Protein AF-A0A496THS2-F1 (afdb_monomer)

Sequence (72 aa):
MKILHIAPFNIAGIPLTFVKAEKKLGFHSRLITLGKEKQNREKDICLNLPFIYTENVKKILFMNRVYQDGKE

Solvent-accessible surface area (backbone atoms only — not comparable to full-atom values): 4347 Å² total; per-residue (Å²): 109,81,46,78,48,76,38,66,44,58,64,95,46,52,66,55,50,52,33,53,53,40,41,76,74,72,33,52,47,46,45,41,19,41,30,79,59,94,64,94,65,92,79,80,42,68,71,57,45,76,66,62,74,36,70,72,48,41,50,56,63,51,54,60,44,56,66,60,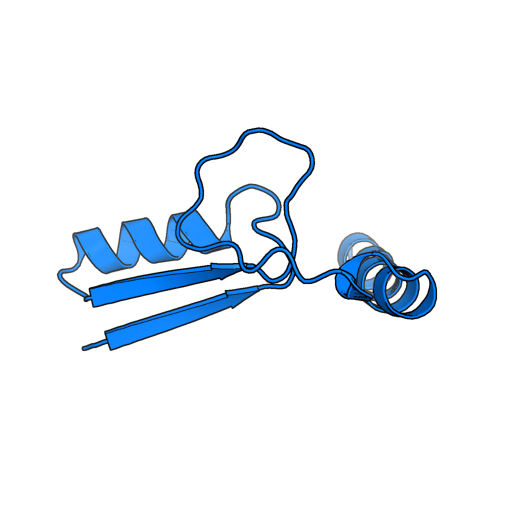70,69,72,120

pLDDT: mean 82.5, std 16.05, range [39.38, 97.94]

Radius of gyration: 13.73 Å; Cα contact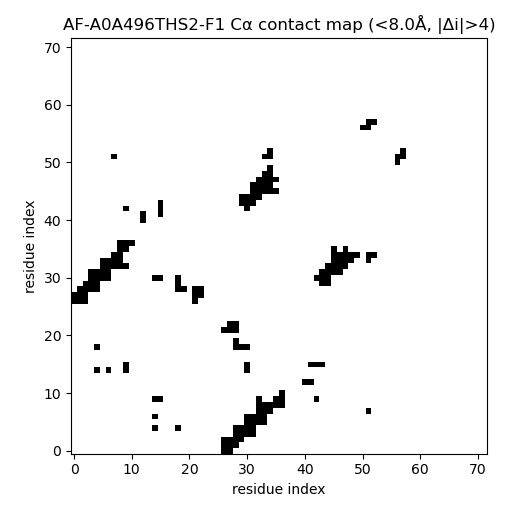s (8 Å, |Δi|>4): 91; chains: 1; bounding box: 28×31×36 Å

Mean predicted aligned error: 6.89 Å

Nearest PDB structures (foldseek):
  4o24-assembly1_A  TM=6.663E-01  e=1.703E+00  Thermotoga maritima MSB8
  2q8u-assembly3_A  TM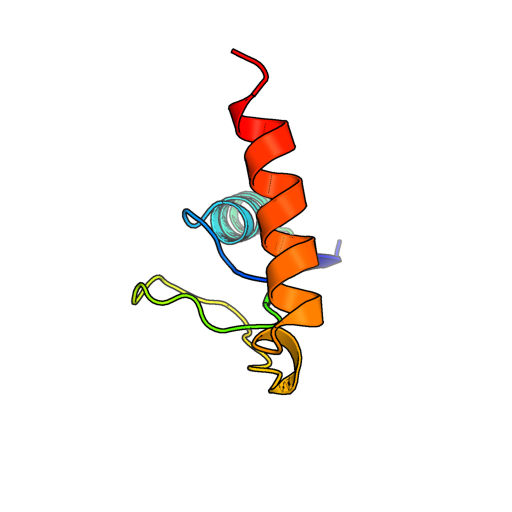=6.652E-01  e=5.002E+00  Thermotoga maritima MSB8
  7e3r-assembly1_A-2  TM=3.688E-01  e=2.230E+00  Vibrio vulnificus
  4gx0-assembly2_D  TM=4.478E-01  e=9.167E+00  Geobacter sulfurreducens PCA
  4u9u-assembly1_A  TM=2.731E-01  e=2.085E+00  Vibrio cholerae

Foldseek 3Di:
DEEEAEEQECPPVVSVVVQVVCVVVVYRYFYEHADYDPDPDDHGHYPRHVCCPPPVNVCVVVVVVCVVVVPD

Structure (mmCIF, N/CA/C/O backbone):
data_AF-A0A496THS2-F1
#
_entry.id   AF-A0A496THS2-F1
#
loop_
_atom_site.group_PDB
_atom_site.id
_atom_site.type_symbol
_atom_site.label_atom_id
_atom_site.label_alt_id
_atom_site.label_comp_id
_atom_site.label_asym_id
_atom_site.label_entity_id
_atom_site.label_seq_id
_atom_site.pdbx_PDB_ins_code
_atom_site.Cartn_x
_atom_site.Cartn_y
_atom_site.Cartn_z
_atom_site.occupancy
_atom_site.B_iso_or_equiv
_atom_site.auth_seq_id
_atom_site.auth_comp_id
_atom_site.auth_asym_id
_atom_site.auth_atom_id
_atom_site.pdbx_PDB_model_num
ATOM 1 N N . MET A 1 1 ? -16.356 1.003 11.756 1.00 91.69 1 MET A N 1
ATOM 2 C CA . MET A 1 1 ? -16.388 0.648 10.316 1.00 91.69 1 MET A CA 1
ATOM 3 C C . MET A 1 1 ? -15.006 0.176 9.873 1.00 91.69 1 MET A C 1
ATOM 5 O O . MET A 1 1 ? -14.025 0.632 10.458 1.00 91.69 1 MET A O 1
ATOM 9 N N . LYS A 1 2 ? -14.925 -0.742 8.898 1.00 97.00 2 LYS A N 1
ATOM 10 C CA . LYS A 1 2 ? -13.663 -1.233 8.318 1.00 97.00 2 LYS A CA 1
ATOM 11 C C . LYS A 1 2 ? -13.555 -0.766 6.865 1.00 97.00 2 LYS A C 1
ATOM 13 O O . LYS A 1 2 ? -14.521 -0.928 6.128 1.00 97.00 2 LYS A O 1
ATOM 18 N N . ILE A 1 3 ? -12.414 -0.198 6.485 1.00 97.50 3 ILE A N 1
ATOM 19 C CA . ILE A 1 3 ? -12.149 0.351 5.149 1.00 97.50 3 ILE A CA 1
ATOM 20 C C . ILE A 1 3 ? -10.882 -0.308 4.598 1.00 97.50 3 ILE A C 1
ATOM 22 O O . ILE A 1 3 ? -9.879 -0.428 5.305 1.00 97.50 3 ILE A O 1
ATOM 26 N N . LEU A 1 4 ? -10.933 -0.754 3.345 1.00 97.06 4 LEU A N 1
ATOM 27 C CA . LEU A 1 4 ? -9.791 -1.334 2.650 1.00 97.06 4 LEU A CA 1
ATOM 28 C C . LEU A 1 4 ? -9.593 -0.624 1.314 1.00 97.06 4 LEU A C 1
ATOM 30 O O . LEU A 1 4 ? -10.408 -0.758 0.405 1.00 97.06 4 LEU A O 1
ATOM 34 N N . HIS A 1 5 ? -8.484 0.096 1.201 1.00 94.94 5 HIS A N 1
ATOM 35 C CA . HIS A 1 5 ? -8.027 0.691 -0.048 1.00 94.94 5 HIS A CA 1
ATOM 36 C C . HIS A 1 5 ? -7.212 -0.335 -0.829 1.00 94.94 5 HIS A C 1
ATOM 38 O O . HIS A 1 5 ? -6.325 -0.986 -0.271 1.00 94.94 5 HIS A O 1
ATOM 44 N N . ILE A 1 6 ? -7.482 -0.461 -2.126 1.00 93.94 6 ILE A N 1
ATOM 45 C CA . ILE A 1 6 ? -6.719 -1.319 -3.035 1.00 93.94 6 ILE A CA 1
ATOM 46 C C . ILE A 1 6 ? -6.219 -0.451 -4.181 1.00 93.94 6 ILE A C 1
ATOM 48 O O . ILE A 1 6 ? -7.010 0.188 -4.871 1.00 93.94 6 ILE A O 1
ATOM 52 N N . ALA A 1 7 ? -4.904 -0.430 -4.386 1.00 91.12 7 ALA A N 1
ATOM 53 C CA . ALA A 1 7 ? -4.283 0.340 -5.456 1.00 91.12 7 ALA A CA 1
ATOM 54 C C . ALA A 1 7 ? -3.190 -0.473 -6.164 1.00 91.12 7 ALA A C 1
ATOM 56 O O . ALA A 1 7 ? -2.509 -1.280 -5.531 1.00 91.12 7 ALA A O 1
ATOM 57 N N . PRO A 1 8 ? -2.931 -0.246 -7.463 1.00 89.69 8 PRO A N 1
ATOM 58 C CA . PRO A 1 8 ? -1.777 -0.845 -8.130 1.00 89.69 8 PRO A CA 1
ATOM 59 C C . PRO A 1 8 ? -0.457 -0.475 -7.435 1.00 89.69 8 PRO A C 1
ATOM 61 O O . PRO A 1 8 ? 0.378 -1.341 -7.187 1.00 89.69 8 PRO A O 1
ATOM 64 N N . PHE A 1 9 ? -0.306 0.796 -7.047 1.00 87.69 9 PHE A N 1
ATOM 65 C CA . PHE A 1 9 ? 0.868 1.354 -6.369 1.00 87.69 9 PHE A CA 1
ATOM 66 C C . PHE A 1 9 ? 0.444 2.514 -5.444 1.00 87.69 9 PHE A C 1
ATOM 68 O O . PHE A 1 9 ? -0.579 3.149 -5.694 1.00 87.69 9 PHE A O 1
ATOM 75 N N . ASN A 1 10 ? 1.245 2.855 -4.425 1.00 84.38 10 ASN A N 1
ATOM 76 C CA . ASN A 1 10 ? 1.010 4.018 -3.544 1.00 84.38 10 ASN A CA 1
ATOM 77 C C . ASN A 1 10 ? 1.532 5.337 -4.162 1.00 84.38 10 ASN A C 1
ATOM 79 O O . ASN A 1 10 ? 2.297 6.089 -3.561 1.00 84.38 10 ASN A O 1
ATOM 83 N N . ILE A 1 11 ? 1.138 5.620 -5.406 1.00 79.00 11 ILE A N 1
ATOM 84 C CA . ILE A 1 11 ? 1.680 6.748 -6.180 1.00 79.00 11 ILE A CA 1
ATOM 85 C C . ILE A 1 11 ? 1.438 8.069 -5.441 1.00 79.00 11 ILE A C 1
ATOM 87 O O . ILE A 1 11 ? 0.334 8.337 -4.970 1.00 79.00 11 ILE A O 1
ATOM 91 N N . ALA A 1 12 ? 2.495 8.881 -5.333 1.00 79.88 12 ALA A N 1
ATOM 92 C CA . ALA A 1 12 ? 2.494 10.168 -4.633 1.00 79.88 12 ALA A CA 1
ATOM 93 C C . ALA A 1 12 ? 2.081 10.094 -3.146 1.00 79.88 12 ALA A C 1
ATOM 95 O O . ALA A 1 12 ? 1.875 11.125 -2.516 1.00 79.88 12 ALA A O 1
ATOM 96 N N . GLY A 1 13 ? 1.979 8.893 -2.563 1.00 81.44 13 GLY 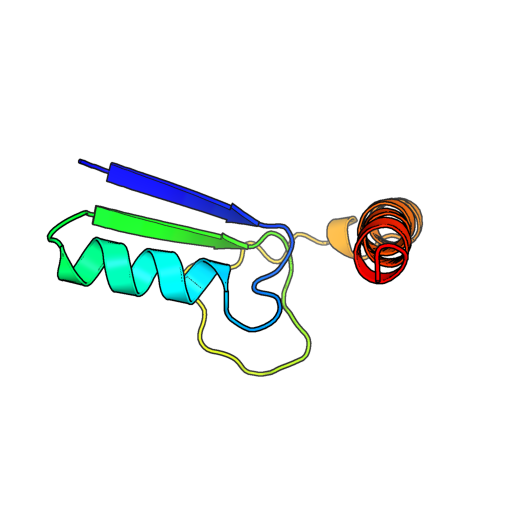A N 1
ATOM 97 C CA . GLY A 1 13 ? 1.512 8.693 -1.191 1.00 81.44 13 GLY A CA 1
ATOM 98 C C . GLY A 1 13 ? 0.014 8.947 -0.979 1.00 81.44 13 GLY A C 1
ATOM 99 O O . GLY A 1 13 ? -0.431 8.927 0.167 1.00 81.44 13 GLY A O 1
ATOM 100 N N . ILE A 1 14 ? -0.766 9.183 -2.042 1.00 85.38 14 ILE A N 1
ATOM 101 C CA . ILE A 1 14 ? -2.175 9.598 -1.943 1.00 85.38 14 ILE A CA 1
ATOM 102 C C . ILE A 1 14 ? -3.044 8.529 -1.253 1.00 85.38 14 ILE A C 1
ATOM 104 O O . ILE A 1 14 ? -3.695 8.868 -0.263 1.00 85.38 14 ILE A O 1
ATOM 108 N N . PRO A 1 15 ? -3.037 7.245 -1.678 1.00 88.56 15 PRO A N 1
ATOM 109 C CA . PRO A 1 15 ? -3.819 6.206 -1.002 1.00 88.56 15 PRO A CA 1
ATOM 110 C C . PRO A 1 15 ? -3.519 6.100 0.498 1.00 88.56 15 PRO A C 1
ATOM 112 O O . PRO A 1 15 ? -4.424 5.937 1.315 1.00 88.56 15 PRO A O 1
ATOM 115 N N . LEU A 1 16 ? -2.250 6.242 0.887 1.00 90.75 16 LEU A N 1
ATOM 116 C CA . LEU A 1 16 ? -1.862 6.182 2.294 1.00 90.75 16 LEU A CA 1
ATOM 117 C C . LEU A 1 16 ? -2.340 7.405 3.093 1.00 90.75 16 LEU A C 1
ATOM 119 O O . LEU A 1 16 ? -2.657 7.275 4.277 1.00 90.75 16 LEU A O 1
ATOM 123 N N . THR A 1 17 ? -2.426 8.582 2.470 1.00 93.50 17 THR A N 1
ATOM 124 C CA . THR A 1 17 ? -2.985 9.786 3.103 1.00 93.50 17 THR A CA 1
ATOM 125 C C . THR A 1 17 ? -4.440 9.572 3.519 1.00 93.50 17 THR A C 1
ATOM 127 O O . THR A 1 17 ? -4.795 9.921 4.647 1.00 93.50 17 THR A O 1
ATOM 130 N N . PHE A 1 18 ? -5.256 8.924 2.680 1.00 94.00 18 PHE A N 1
ATOM 131 C CA . PHE A 1 18 ? -6.634 8.570 3.040 1.00 94.00 18 PHE A CA 1
ATOM 132 C C . PHE A 1 18 ? -6.686 7.615 4.230 1.00 94.00 18 PHE A C 1
ATOM 134 O O . PHE A 1 18 ? -7.370 7.906 5.209 1.00 94.00 18 PHE A O 1
ATOM 141 N N . VAL A 1 19 ? -5.875 6.551 4.218 1.00 95.62 19 VAL A N 1
ATOM 142 C CA . VAL A 1 19 ? -5.783 5.619 5.355 1.00 95.62 19 VAL A CA 1
ATOM 143 C C . VAL A 1 19 ? -5.454 6.351 6.655 1.00 95.62 19 VAL A C 1
ATOM 145 O O . VAL A 1 19 ? -6.056 6.086 7.696 1.00 95.62 19 VAL A O 1
ATOM 148 N N . LYS A 1 20 ? -4.497 7.284 6.622 1.00 95.88 20 LYS A N 1
ATOM 149 C CA . LYS A 1 20 ? -4.113 8.071 7.801 1.00 95.88 20 LYS A CA 1
ATOM 150 C C . LYS A 1 20 ? -5.246 8.979 8.276 1.00 95.88 20 LYS A C 1
ATOM 152 O O . LYS A 1 20 ? -5.477 9.056 9.480 1.00 95.88 20 LYS A O 1
ATOM 157 N N . ALA A 1 21 ? -5.939 9.655 7.361 1.00 96.50 21 ALA A N 1
ATOM 158 C CA . ALA A 1 21 ? -7.075 10.509 7.695 1.00 96.50 21 ALA A CA 1
ATOM 159 C C . ALA A 1 21 ? -8.219 9.698 8.325 1.00 96.50 21 ALA A C 1
ATOM 161 O O . ALA A 1 21 ? -8.725 10.056 9.383 1.00 96.50 21 ALA A O 1
ATOM 162 N N . GLU A 1 22 ? -8.559 8.552 7.743 1.00 97.38 22 GLU A N 1
ATOM 163 C CA . GLU A 1 22 ? -9.605 7.661 8.248 1.00 97.38 22 GLU A CA 1
ATOM 164 C C . GLU A 1 22 ? -9.261 7.089 9.629 1.00 97.38 22 GLU A C 1
ATOM 166 O O . GLU A 1 22 ? -10.113 7.061 10.517 1.00 97.38 22 GLU A O 1
ATOM 171 N N . LYS A 1 23 ? -7.997 6.698 9.853 1.00 96.75 23 LYS A N 1
ATOM 172 C CA . LYS A 1 23 ? -7.520 6.266 11.177 1.00 96.75 23 LYS A CA 1
ATOM 173 C C . LYS A 1 23 ? -7.666 7.370 12.226 1.00 96.75 23 LYS A C 1
ATOM 175 O O . LYS A 1 23 ? -8.090 7.080 13.340 1.00 96.75 23 LYS A O 1
ATOM 180 N N . LYS A 1 24 ? -7.367 8.631 11.878 1.00 97.75 24 LYS A N 1
ATOM 181 C CA . LYS A 1 24 ? -7.564 9.786 12.778 1.00 97.75 24 LYS A CA 1
ATOM 182 C C . LYS A 1 24 ? -9.035 10.004 13.148 1.00 97.75 24 LYS A C 1
ATOM 184 O O . LYS A 1 24 ? -9.307 10.502 14.232 1.00 97.75 24 LYS A O 1
ATOM 189 N N . LEU A 1 25 ? -9.965 9.601 12.284 1.00 97.44 25 LEU A N 1
ATOM 190 C CA . LEU A 1 25 ? -11.410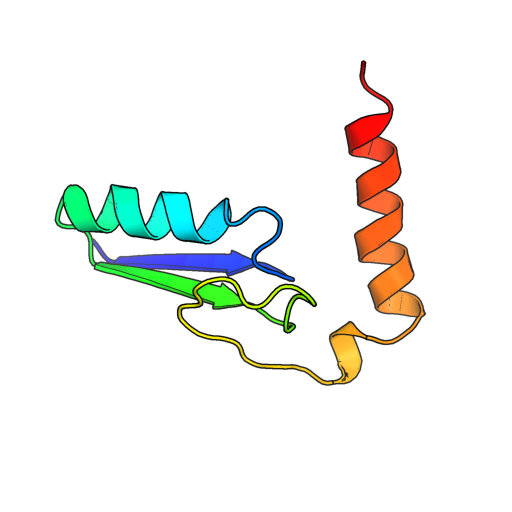 9.645 12.536 1.00 97.44 25 LEU A CA 1
ATOM 191 C C . LEU A 1 25 ? -11.934 8.421 13.315 1.00 97.44 25 LEU A C 1
ATOM 193 O O . LEU A 1 25 ? -13.137 8.296 13.522 1.00 97.44 25 LEU A O 1
ATOM 197 N N . GLY A 1 26 ? -11.057 7.507 13.745 1.00 97.69 26 GLY A N 1
ATOM 198 C CA . GLY A 1 26 ? -11.433 6.311 14.505 1.00 97.69 26 GLY A CA 1
ATOM 199 C C . GLY A 1 26 ? -11.853 5.115 13.645 1.00 97.69 26 GLY A C 1
ATOM 200 O O . GLY A 1 26 ? -12.362 4.123 14.173 1.00 97.69 26 GLY A O 1
ATOM 201 N N . PHE A 1 27 ? -11.642 5.160 12.326 1.00 97.94 27 PHE A N 1
ATOM 202 C CA . PHE A 1 27 ? -11.925 4.024 11.451 1.00 97.94 27 PHE A CA 1
ATOM 203 C C . PHE A 1 27 ? -10.767 3.025 11.411 1.00 97.94 27 PHE A C 1
ATOM 205 O O . PHE A 1 27 ? -9.588 3.383 11.411 1.00 97.94 27 PHE A O 1
ATOM 212 N N . HIS A 1 28 ? -11.104 1.739 11.290 1.00 97.56 28 HIS A N 1
ATOM 213 C CA . HIS A 1 28 ? -10.114 0.717 10.976 1.00 97.56 28 HIS A CA 1
ATOM 214 C C . HIS A 1 28 ? -9.868 0.716 9.464 1.00 97.56 28 HIS A C 1
ATOM 216 O O . HIS A 1 28 ? -10.648 0.128 8.716 1.00 97.56 28 HIS A O 1
ATOM 222 N N . SER A 1 29 ? -8.810 1.397 9.025 1.00 97.69 29 SER A N 1
ATOM 223 C CA . SER A 1 29 ? -8.461 1.533 7.607 1.00 97.69 29 SER A CA 1
ATOM 224 C C . SER A 1 29 ? -7.123 0.879 7.270 1.00 97.69 29 SER A C 1
ATOM 226 O O . SER A 1 29 ? -6.169 0.986 8.049 1.00 97.69 29 SER A O 1
ATOM 228 N N . ARG A 1 30 ? -7.048 0.202 6.119 1.00 96.88 30 ARG A N 1
ATOM 229 C CA . ARG A 1 30 ? -5.829 -0.419 5.577 1.00 96.88 30 ARG A CA 1
ATOM 230 C C . ARG A 1 30 ? -5.667 -0.129 4.087 1.00 96.88 30 ARG A C 1
ATOM 232 O O . ARG A 1 30 ? -6.656 0.056 3.383 1.00 96.88 30 ARG A O 1
ATOM 239 N N . LEU A 1 31 ? -4.427 -0.159 3.606 1.00 95.94 31 LEU A N 1
ATOM 240 C CA . LEU A 1 31 ? -4.084 -0.103 2.181 1.00 95.94 31 LEU A CA 1
ATOM 241 C C . LEU A 1 31 ? -3.341 -1.369 1.746 1.00 95.94 31 LEU A C 1
ATOM 243 O O . LEU A 1 31 ? -2.336 -1.741 2.350 1.00 95.94 31 LEU A O 1
ATOM 247 N N . ILE A 1 32 ? -3.800 -1.971 0.650 1.00 95.62 32 ILE A N 1
ATOM 248 C CA . ILE A 1 32 ? -3.087 -3.010 -0.093 1.00 95.62 32 ILE A CA 1
ATOM 249 C C . ILE A 1 32 ? -2.620 -2.440 -1.434 1.00 95.62 32 ILE A C 1
ATOM 251 O O . ILE A 1 32 ? -3.430 -1.981 -2.242 1.00 95.62 32 ILE A O 1
ATOM 255 N N . THR A 1 33 ? -1.314 -2.518 -1.697 1.00 93.31 33 THR A N 1
ATOM 256 C CA . THR A 1 33 ? -0.740 -2.248 -3.018 1.00 93.31 33 THR A CA 1
ATOM 257 C C . THR A 1 33 ? -0.348 -3.525 -3.746 1.00 93.31 33 THR A C 1
ATOM 259 O O . THR A 1 33 ? 0.221 -4.444 -3.151 1.00 93.31 33 THR A O 1
ATOM 262 N N . LEU A 1 34 ? -0.611 -3.583 -5.053 1.00 92.50 34 LEU A N 1
ATOM 263 C CA . LEU A 1 34 ? -0.266 -4.748 -5.878 1.00 92.50 34 LEU A CA 1
ATOM 264 C C . LEU A 1 34 ? 1.233 -4.808 -6.181 1.00 92.50 34 LEU A C 1
ATOM 266 O O . LEU A 1 34 ? 1.825 -5.882 -6.158 1.00 92.50 34 LEU A O 1
ATOM 270 N N . GLY A 1 35 ? 1.854 -3.658 -6.426 1.00 88.62 35 GLY A N 1
ATOM 271 C CA . GLY A 1 35 ? 3.277 -3.530 -6.702 1.00 88.62 35 GLY A CA 1
ATOM 272 C C . GLY A 1 35 ? 3.990 -2.582 -5.745 1.00 88.62 35 GLY A C 1
ATOM 273 O O . GLY A 1 35 ? 3.388 -1.784 -5.020 1.00 88.62 35 GLY A O 1
ATOM 274 N N . LYS A 1 36 ? 5.318 -2.669 -5.765 1.00 85.06 36 LYS A N 1
ATOM 275 C CA . LYS A 1 36 ? 6.219 -1.781 -5.040 1.00 85.06 36 LYS A CA 1
ATOM 276 C C . LYS A 1 36 ? 6.491 -0.552 -5.903 1.00 85.06 36 LYS A C 1
ATOM 278 O O . LYS A 1 36 ? 6.922 -0.669 -7.047 1.00 85.06 36 LYS A O 1
ATOM 283 N N . GLU A 1 37 ? 6.277 0.638 -5.351 1.00 77.88 37 GLU A N 1
ATOM 284 C CA . GLU A 1 37 ? 6.766 1.854 -6.000 1.00 77.88 37 GLU A CA 1
ATOM 285 C C . GLU A 1 37 ? 8.295 1.969 -5.862 1.00 77.88 37 GLU A C 1
ATOM 287 O O . GLU A 1 37 ? 8.883 1.468 -4.897 1.00 77.88 37 GLU A 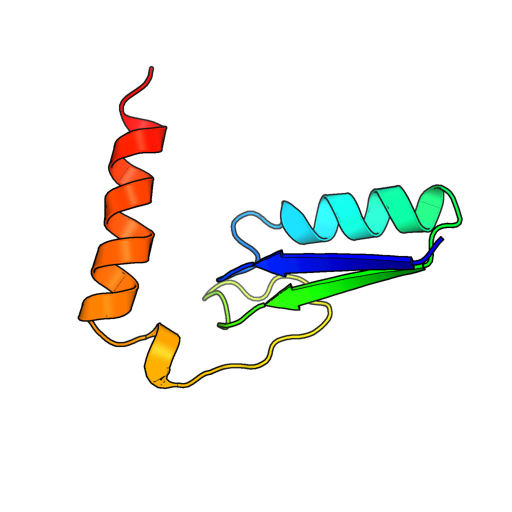O 1
ATOM 292 N N . LYS A 1 38 ? 8.937 2.663 -6.814 1.00 67.31 38 LYS A N 1
ATOM 293 C CA . LYS A 1 38 ? 10.395 2.891 -6.819 1.00 67.31 38 LYS A CA 1
ATOM 294 C C . LYS A 1 38 ? 10.889 3.710 -5.623 1.00 67.31 38 LYS A C 1
ATOM 296 O O . LYS A 1 38 ? 12.023 3.534 -5.195 1.00 67.31 38 LYS A O 1
ATOM 301 N N . GLN A 1 39 ? 10.068 4.619 -5.113 1.00 71.25 39 GLN A N 1
ATOM 302 C CA . GLN A 1 39 ? 10.437 5.501 -4.012 1.00 71.25 39 GLN A CA 1
ATOM 303 C C . GLN A 1 39 ? 10.223 4.774 -2.679 1.00 71.25 39 GLN A C 1
ATOM 305 O O . GLN A 1 39 ? 9.272 4.010 -2.501 1.00 71.25 39 GLN A O 1
ATOM 310 N N . ASN A 1 40 ? 11.134 4.977 -1.729 1.00 63.91 40 ASN A N 1
ATOM 311 C CA . ASN A 1 40 ? 11.068 4.335 -0.417 1.00 63.91 40 ASN A CA 1
ATOM 312 C C . ASN A 1 40 ? 10.060 5.052 0.498 1.00 63.91 40 ASN A C 1
ATOM 314 O O . ASN A 1 40 ? 10.397 5.491 1.592 1.00 63.91 40 ASN A O 1
ATOM 318 N N . ARG A 1 41 ? 8.831 5.239 0.004 1.00 70.69 41 ARG A N 1
ATOM 319 C CA . ARG A 1 41 ? 7.731 5.815 0.773 1.00 70.69 41 ARG A CA 1
ATOM 320 C C . ARG A 1 41 ? 7.208 4.812 1.791 1.00 70.69 41 ARG A C 1
ATOM 322 O O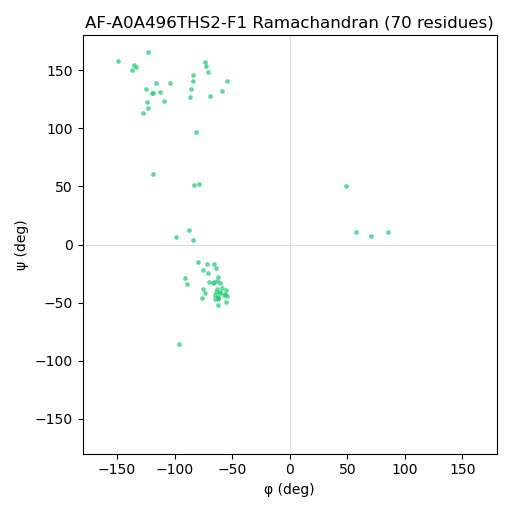 . ARG A 1 41 ? 7.346 3.598 1.620 1.00 70.69 41 ARG A O 1
ATOM 329 N N . GLU A 1 42 ? 6.575 5.354 2.823 1.00 74.81 42 GLU A N 1
ATOM 330 C CA . GLU A 1 42 ? 5.806 4.599 3.805 1.00 74.81 42 GLU A CA 1
ATOM 331 C C . GLU A 1 42 ? 4.743 3.737 3.104 1.00 74.81 42 GLU A C 1
ATOM 333 O O . GLU A 1 42 ? 4.143 4.140 2.100 1.00 74.81 42 GLU A O 1
ATOM 338 N N . LYS A 1 43 ? 4.552 2.518 3.607 1.00 78.31 43 LYS A N 1
ATOM 339 C CA . LYS A 1 43 ? 3.649 1.507 3.048 1.00 78.31 43 LYS A CA 1
ATOM 340 C C . LYS A 1 43 ? 2.834 0.898 4.170 1.00 78.31 43 LYS A C 1
ATOM 342 O O . LYS A 1 43 ? 3.294 0.840 5.305 1.00 78.31 43 LYS A O 1
ATOM 347 N N . ASP A 1 44 ? 1.647 0.425 3.817 1.00 89.12 44 ASP A N 1
ATOM 348 C CA . ASP A 1 44 ? 0.845 -0.412 4.702 1.00 89.12 44 ASP A CA 1
ATOM 349 C C . ASP A 1 44 ? 1.074 -1.892 4.355 1.00 89.12 44 ASP A C 1
ATOM 351 O O . ASP A 1 44 ? 1.978 -2.512 4.908 1.00 89.12 44 ASP A O 1
ATOM 355 N N . ILE A 1 45 ? 0.349 -2.446 3.377 1.00 93.88 45 ILE A N 1
ATOM 356 C CA . ILE A 1 45 ? 0.566 -3.810 2.876 1.00 93.88 45 ILE A CA 1
ATOM 357 C C . ILE A 1 45 ? 0.912 -3.749 1.387 1.00 93.88 45 ILE A C 1
ATOM 359 O O . ILE A 1 45 ? 0.201 -3.124 0.607 1.00 93.88 45 ILE A O 1
ATOM 363 N N . CYS A 1 46 ? 1.980 -4.429 0.969 1.00 92.50 46 CYS A N 1
ATOM 364 C CA . CYS A 1 46 ? 2.362 -4.559 -0.438 1.00 92.50 46 CYS A CA 1
ATOM 365 C C . CYS A 1 46 ? 2.456 -6.040 -0.809 1.00 92.50 46 CYS A C 1
ATOM 367 O O . CYS A 1 46 ? 3.310 -6.745 -0.279 1.00 92.50 46 CYS A O 1
ATOM 369 N N . LEU A 1 47 ? 1.620 -6.495 -1.746 1.00 93.00 47 LEU A N 1
ATOM 370 C CA . LEU A 1 47 ? 1.599 -7.892 -2.200 1.00 93.00 47 LEU A CA 1
ATOM 371 C C . LEU A 1 47 ? 2.773 -8.239 -3.119 1.00 93.00 47 LEU A C 1
ATOM 373 O O . LEU A 1 47 ? 3.122 -9.406 -3.244 1.00 93.00 47 LEU A O 1
ATOM 377 N N . ASN A 1 48 ? 3.378 -7.229 -3.753 1.00 91.12 48 ASN A N 1
ATOM 378 C CA . ASN A 1 48 ? 4.502 -7.387 -4.675 1.00 91.12 48 ASN A CA 1
ATOM 379 C C . ASN A 1 48 ? 4.251 -8.474 -5.740 1.00 91.12 48 ASN A C 1
ATOM 381 O O . ASN A 1 48 ? 5.065 -9.374 -5.944 1.00 91.12 48 ASN A O 1
ATOM 385 N N . LEU A 1 49 ? 3.099 -8.389 -6.406 1.00 91.50 49 LEU A N 1
ATOM 386 C CA . LEU A 1 49 ? 2.668 -9.362 -7.401 1.00 91.50 49 LEU A CA 1
ATOM 387 C C . LEU A 1 49 ? 3.557 -9.271 -8.652 1.00 91.50 49 LEU A C 1
ATOM 389 O O . LEU A 1 49 ? 3.685 -8.189 -9.223 1.00 91.50 49 LEU A O 1
ATOM 393 N N . PRO A 1 50 ? 4.141 -10.381 -9.133 1.00 87.25 50 PRO A N 1
ATOM 394 C CA . PRO A 1 50 ? 5.135 -10.345 -10.209 1.00 87.25 50 PRO A CA 1
ATOM 395 C C . PRO A 1 50 ? 4.557 -9.872 -11.551 1.00 87.25 50 PRO A C 1
ATOM 397 O O . PRO A 1 50 ? 5.231 -9.184 -12.316 1.00 87.25 50 PRO A O 1
ATOM 400 N N . PHE A 1 51 ? 3.286 -10.175 -11.829 1.00 86.50 51 PHE A N 1
ATOM 401 C CA . PHE A 1 51 ? 2.649 -9.837 -13.102 1.00 86.50 51 PHE A CA 1
ATOM 402 C C . PHE A 1 51 ? 2.367 -8.335 -13.279 1.00 86.50 51 PHE A C 1
ATOM 404 O O . PHE A 1 51 ? 2.172 -7.889 -14.411 1.00 86.50 51 PHE A O 1
ATOM 411 N N . ILE A 1 52 ? 2.388 -7.533 -12.203 1.00 86.75 52 ILE A N 1
ATOM 412 C CA . ILE A 1 52 ? 2.133 -6.080 -12.268 1.00 86.75 52 ILE A CA 1
ATOM 413 C C . ILE A 1 52 ? 3.205 -5.340 -13.084 1.00 86.75 52 ILE A C 1
ATOM 415 O O . ILE A 1 52 ? 2.977 -4.234 -13.569 1.00 86.75 52 ILE A O 1
ATOM 419 N N . TYR A 1 53 ? 4.372 -5.966 -13.259 1.00 82.44 53 TYR A N 1
ATOM 420 C CA . TYR A 1 53 ? 5.492 -5.431 -14.028 1.00 82.44 53 TYR A CA 1
ATOM 421 C C . TYR A 1 53 ? 5.578 -6.004 -15.450 1.00 82.44 53 TYR A C 1
ATOM 423 O O . TYR A 1 53 ? 6.546 -5.717 -16.154 1.00 82.44 53 TYR A O 1
ATOM 431 N N . THR A 1 54 ? 4.601 -6.800 -15.888 1.00 87.88 54 THR A N 1
ATOM 432 C CA . THR A 1 54 ? 4.540 -7.262 -17.282 1.00 87.88 54 THR A CA 1
ATOM 433 C C . THR A 1 54 ? 4.172 -6.106 -18.210 1.00 87.88 54 THR A C 1
ATOM 435 O O . THR A 1 54 ? 3.435 -5.198 -17.823 1.00 87.88 54 THR A O 1
ATOM 438 N N . GLU A 1 55 ? 4.678 -6.128 -19.443 1.00 83.25 55 GLU A N 1
ATOM 439 C CA . GLU A 1 55 ? 4.501 -5.022 -20.396 1.00 83.25 55 GLU A CA 1
ATOM 440 C C . GLU A 1 55 ? 3.030 -4.722 -20.698 1.00 83.25 55 GLU A C 1
ATOM 442 O O . GLU A 1 55 ? 2.632 -3.559 -20.744 1.00 83.25 55 GLU A O 1
ATOM 447 N N . ASN A 1 56 ? 2.190 -5.755 -20.790 1.00 84.69 56 ASN A N 1
ATOM 448 C CA . ASN A 1 56 ? 0.754 -5.592 -21.019 1.00 84.69 56 ASN A CA 1
ATOM 449 C C . ASN A 1 56 ? 0.077 -4.824 -19.874 1.00 84.69 56 ASN A C 1
ATOM 451 O O . ASN A 1 56 ? -0.696 -3.897 -20.110 1.00 84.69 56 ASN A O 1
ATOM 455 N N . VAL A 1 57 ? 0.403 -5.172 -18.627 1.00 83.12 57 VAL A N 1
ATOM 456 C CA . VAL A 1 57 ? -0.189 -4.541 -17.441 1.00 83.12 57 VAL A CA 1
ATOM 457 C C . VAL A 1 57 ? 0.360 -3.131 -17.239 1.00 83.12 57 VAL A C 1
ATOM 459 O O . VAL A 1 57 ? -0.409 -2.206 -16.981 1.00 83.12 57 VAL A O 1
ATOM 462 N N . LYS A 1 58 ? 1.668 -2.927 -17.437 1.00 77.38 58 LYS A N 1
ATOM 463 C CA . LYS A 1 58 ? 2.270 -1.588 -17.447 1.00 77.38 58 LYS A CA 1
ATOM 464 C C . LYS A 1 58 ? 1.579 -0.692 -18.467 1.00 77.38 58 LYS A C 1
ATOM 466 O O . LYS A 1 58 ? 1.176 0.411 -18.115 1.00 77.38 58 LYS A O 1
ATOM 471 N N . LYS A 1 59 ? 1.403 -1.158 -19.706 1.00 79.50 59 LYS A N 1
ATOM 472 C CA . LYS A 1 59 ? 0.779 -0.375 -20.777 1.00 79.50 59 LYS A CA 1
ATOM 473 C C . LYS A 1 59 ? -0.618 0.104 -20.383 1.00 79.50 59 LYS A C 1
ATOM 475 O O . LYS A 1 59 ? -0.913 1.277 -20.561 1.00 79.50 59 LYS A O 1
ATOM 480 N N . ILE A 1 60 ? -1.426 -0.748 -19.754 1.00 80.56 60 ILE A N 1
ATOM 481 C CA . ILE A 1 60 ? -2.755 -0.374 -19.241 1.00 80.56 60 ILE A CA 1
ATOM 482 C C . ILE A 1 60 ? -2.652 0.672 -18.119 1.00 80.56 60 ILE A C 1
ATOM 484 O O . ILE A 1 60 ? -3.353 1.684 -18.140 1.00 80.56 60 ILE A O 1
ATOM 488 N N . LEU A 1 61 ? -1.756 0.464 -17.152 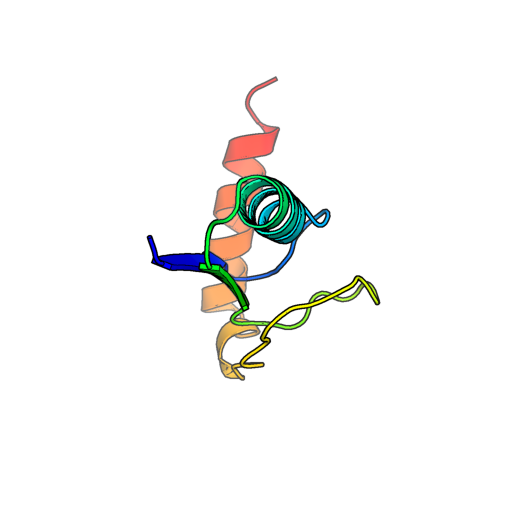1.00 76.75 61 LEU A N 1
A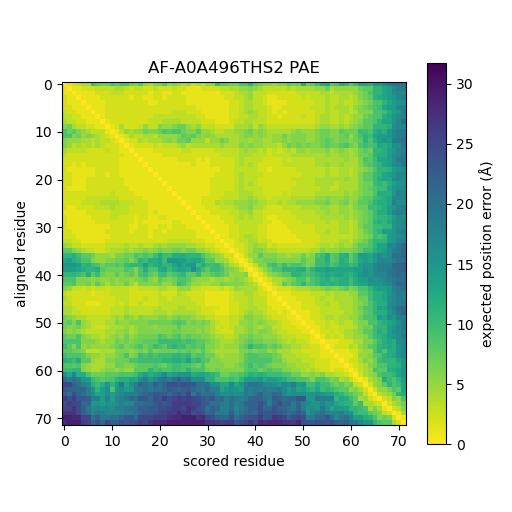TOM 489 C CA . LEU A 1 61 ? -1.583 1.377 -16.017 1.00 76.75 61 LEU A CA 1
ATOM 490 C C . LEU A 1 61 ? -1.026 2.750 -16.437 1.00 76.75 61 LEU A C 1
ATOM 492 O O . LEU A 1 61 ? -1.391 3.759 -15.839 1.00 76.75 61 LEU A O 1
ATOM 496 N N . PHE A 1 62 ? -0.173 2.804 -17.466 1.00 68.69 62 PHE A N 1
ATOM 497 C CA . PHE A 1 62 ? 0.438 4.041 -17.965 1.00 68.69 62 PHE A CA 1
ATOM 498 C C . PHE A 1 62 ? -0.367 4.727 -19.081 1.00 68.69 62 PHE A C 1
ATOM 500 O O . PHE A 1 62 ? -0.332 5.952 -19.156 1.00 68.69 62 PHE A O 1
ATOM 507 N N . MET A 1 63 ? -1.141 4.008 -19.903 1.00 60.22 63 MET A N 1
ATOM 508 C CA . MET A 1 63 ? -2.050 4.635 -20.882 1.00 60.22 63 MET A CA 1
ATOM 509 C C . MET A 1 63 ? -3.138 5.459 -20.188 1.00 60.22 63 MET A C 1
ATOM 511 O O . MET A 1 63 ? -3.434 6.571 -20.616 1.00 60.22 63 MET A O 1
ATOM 515 N N . ASN A 1 64 ? -3.659 4.973 -19.058 1.00 57.56 64 ASN A N 1
ATOM 516 C CA . ASN A 1 64 ? -4.599 5.739 -18.237 1.00 57.56 64 ASN A CA 1
ATOM 517 C C . ASN A 1 64 ? -3.967 6.986 -17.596 1.00 57.56 64 ASN A C 1
ATOM 519 O O . ASN A 1 64 ? -4.694 7.877 -17.170 1.00 57.56 64 ASN A O 1
ATOM 523 N N . ARG A 1 65 ? -2.631 7.074 -17.533 1.00 55.31 65 ARG A N 1
ATOM 524 C CA . ARG A 1 65 ? -1.918 8.240 -16.998 1.00 55.31 65 ARG A CA 1
ATOM 525 C C . ARG A 1 65 ? -1.919 9.409 -17.978 1.00 55.31 65 ARG A C 1
ATOM 527 O O . ARG A 1 65 ? -2.245 10.517 -17.580 1.00 55.31 65 ARG A O 1
ATOM 534 N N . VAL A 1 66 ? -1.632 9.143 -19.256 1.00 51.81 66 VAL A N 1
ATOM 535 C CA . VAL A 1 66 ? -1.659 10.167 -20.321 1.00 51.81 66 VAL A CA 1
ATOM 536 C C . VAL A 1 66 ? -3.056 10.780 -20.455 1.00 51.81 66 VAL A C 1
ATOM 538 O O . VAL A 1 66 ? -3.187 11.969 -20.713 1.00 51.81 66 VAL A O 1
ATOM 541 N N . TYR A 1 67 ? -4.108 9.996 -20.206 1.00 44.75 67 TYR A N 1
ATOM 542 C CA . TYR A 1 67 ? -5.481 10.502 -20.233 1.00 44.75 67 TYR A CA 1
ATOM 543 C C . TYR A 1 67 ? -5.830 11.435 -19.056 1.00 44.75 67 TYR A C 1
ATOM 545 O O . TYR A 1 67 ? -6.745 12.244 -19.180 1.00 44.75 67 TYR A O 1
ATOM 553 N N . GLN A 1 68 ? -5.133 11.331 -17.919 1.00 46.84 68 GLN A N 1
ATOM 554 C CA . GLN A 1 68 ? -5.370 12.186 -16.746 1.00 46.84 68 GLN A CA 1
ATOM 555 C C . GLN A 1 68 ? -4.532 13.474 -16.787 1.00 46.84 68 GLN A C 1
ATOM 557 O O . GLN A 1 68 ? -5.042 14.512 -16.389 1.00 46.84 68 GLN A O 1
ATOM 562 N N . ASP A 1 69 ? -3.307 13.431 -17.331 1.00 47.44 69 ASP A N 1
ATOM 563 C CA . ASP A 1 69 ? -2.459 14.626 -17.537 1.00 47.44 69 ASP A CA 1
ATOM 564 C C . ASP A 1 69 ? -2.850 15.436 -18.794 1.00 47.44 69 ASP A C 1
ATOM 566 O O . ASP A 1 69 ? -2.437 16.577 -18.951 1.00 47.44 69 ASP A O 1
ATOM 570 N N . GLY A 1 70 ? -3.643 14.868 -19.711 1.00 40.19 70 GLY A N 1
ATOM 571 C CA . GLY A 1 70 ? -4.118 15.537 -20.933 1.00 40.19 70 GLY A CA 1
ATOM 572 C C . GLY A 1 70 ? -5.413 16.344 -20.773 1.00 40.19 70 GLY A C 1
ATOM 573 O O . GLY A 1 70 ? -6.043 16.681 -21.775 1.00 40.19 70 GLY A O 1
ATOM 574 N N . LYS A 1 71 ? -5.850 16.593 -19.534 1.00 42.56 71 LYS A N 1
ATOM 575 C CA . LYS A 1 71 ? -6.968 17.483 -19.193 1.00 42.56 71 LYS A CA 1
ATOM 576 C C . LYS A 1 71 ? -6.471 18.631 -18.310 1.00 42.56 71 LYS A C 1
ATOM 578 O O . LYS A 1 71 ? -6.922 18.778 -17.177 1.00 42.56 71 LYS A O 1
ATOM 583 N N . GLU A 1 72 ? -5.543 19.411 -18.845 1.00 39.38 72 GLU A N 1
ATOM 584 C CA . GLU A 1 72 ? -5.318 20.803 -18.437 1.00 39.38 72 GLU A CA 1
ATOM 585 C C . GLU A 1 72 ? -5.790 21.732 -19.557 1.00 39.38 72 GLU A C 1
ATOM 587 O O . GLU A 1 72 ? -5.570 21.382 -20.742 1.00 39.38 72 GLU A O 1
#

Secondary structure (DSSP, 8-state):
-EEEEEESS-GGGHHHHHHHHHHHTT-EEEEEESS--SS----SEE---GGGGSHHHHHHHHHHHHHHHT--